Protein AF-A0A1V6GVJ0-F1 (afdb_monomer_lite)

pLDDT: mean 94.2, std 4.69, range [66.62, 96.94]

Sequence (70 aa):
MTTEIKIARLRRGLQQKDMAQKIGLHYSILSGIECGRIVGNARQRAAILGELGGDEADFFDVNGLARKAE

Radius of gyration: 10.39 Å; chains: 1; bounding box: 22×23×26 Å

Structure (mmCIF, N/CA/C/O backbone):
data_AF-A0A1V6GVJ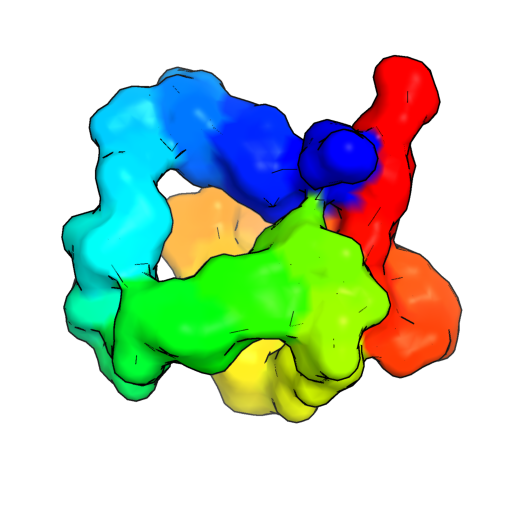0-F1
#
_entry.id   AF-A0A1V6GVJ0-F1
#
loop_
_atom_site.group_PDB
_atom_site.id
_atom_site.type_symbol
_atom_site.label_atom_id
_atom_site.label_alt_id
_atom_site.label_comp_id
_atom_site.label_asym_id
_atom_site.label_entity_id
_atom_site.label_seq_id
_atom_site.pdbx_PDB_ins_code
_atom_site.Cartn_x
_atom_site.Cartn_y
_atom_site.Cartn_z
_atom_site.occupancy
_atom_site.B_iso_or_equiv
_atom_site.auth_seq_id
_atom_site.auth_comp_id
_atom_site.auth_asym_id
_atom_site.auth_atom_id
_atom_site.pdbx_PDB_model_num
ATOM 1 N N . MET A 1 1 ? 0.041 14.880 -2.025 1.00 66.62 1 MET A N 1
ATOM 2 C CA . MET A 1 1 ? -0.088 13.928 -3.145 1.00 66.62 1 MET A CA 1
ATOM 3 C C . MET A 1 1 ? -0.920 12.752 -2.671 1.00 66.62 1 MET A C 1
ATOM 5 O O . MET A 1 1 ? -0.654 12.244 -1.584 1.00 66.62 1 MET A O 1
ATOM 9 N N . THR A 1 2 ? -1.953 12.393 -3.422 1.00 88.88 2 THR A N 1
ATOM 10 C CA . THR A 1 2 ? -2.848 11.277 -3.102 1.00 88.88 2 THR A CA 1
ATOM 11 C C . THR A 1 2 ? -2.584 10.169 -4.117 1.00 88.88 2 THR A C 1
ATOM 13 O O . THR A 1 2 ? -2.420 10.456 -5.298 1.00 88.88 2 THR A O 1
ATOM 16 N N . THR A 1 3 ? -2.455 8.932 -3.648 1.00 95.88 3 THR A N 1
ATOM 17 C CA . THR A 1 3 ? -2.195 7.749 -4.479 1.00 95.88 3 THR A CA 1
ATOM 18 C C . THR A 1 3 ? -3.354 6.774 -4.379 1.00 95.88 3 THR A C 1
ATOM 20 O O . THR A 1 3 ? -4.091 6.794 -3.389 1.00 95.88 3 THR A O 1
ATOM 23 N N . GLU A 1 4 ? -3.490 5.900 -5.371 1.00 96.19 4 GLU A N 1
ATOM 24 C CA . GLU A 1 4 ? -4.559 4.896 -5.408 1.00 96.19 4 GLU A CA 1
ATOM 25 C C . GLU A 1 4 ? -4.520 3.973 -4.182 1.00 96.19 4 GLU A C 1
ATOM 27 O O . GLU A 1 4 ? -5.551 3.706 -3.566 1.00 96.19 4 GLU A O 1
ATOM 32 N N . ILE A 1 5 ? -3.319 3.601 -3.719 1.00 95.94 5 ILE A N 1
ATOM 33 C CA . ILE A 1 5 ? -3.122 2.830 -2.476 1.00 95.94 5 ILE A CA 1
ATOM 34 C C . ILE A 1 5 ? -3.734 3.567 -1.282 1.00 95.94 5 ILE A C 1
ATOM 36 O O . ILE A 1 5 ? -4.492 2.988 -0.502 1.00 95.94 5 ILE A O 1
ATOM 40 N N . LYS A 1 6 ? -3.438 4.866 -1.144 1.00 95.69 6 LYS A N 1
ATOM 41 C CA . LYS A 1 6 ? -3.959 5.683 -0.046 1.00 95.69 6 LYS A CA 1
ATOM 42 C C . LYS A 1 6 ? -5.481 5.801 -0.117 1.00 95.69 6 LYS A C 1
ATOM 44 O O . LYS A 1 6 ? -6.136 5.695 0.918 1.00 95.69 6 LYS A O 1
ATOM 49 N N . ILE A 1 7 ? -6.048 6.005 -1.307 1.00 95.31 7 ILE A N 1
ATOM 50 C CA . ILE A 1 7 ? -7.503 6.076 -1.499 1.00 95.31 7 ILE A CA 1
ATOM 51 C C . ILE A 1 7 ? -8.156 4.748 -1.119 1.00 95.31 7 ILE A C 1
ATOM 53 O O . ILE A 1 7 ? -9.079 4.737 -0.304 1.00 95.31 7 ILE A O 1
ATOM 57 N N . ALA A 1 8 ? -7.669 3.630 -1.656 1.00 95.81 8 ALA A N 1
ATOM 58 C CA . ALA A 1 8 ? -8.224 2.309 -1.383 1.00 95.81 8 ALA A CA 1
ATOM 59 C C . ALA A 1 8 ? -8.130 1.938 0.100 1.00 95.81 8 ALA A C 1
ATOM 61 O O . ALA A 1 8 ? -9.110 1.467 0.683 1.00 95.81 8 ALA A O 1
ATOM 62 N N . ARG A 1 9 ? -6.995 2.231 0.746 1.00 95.88 9 ARG A N 1
ATOM 63 C CA . ARG A 1 9 ? -6.826 2.028 2.188 1.00 95.88 9 ARG A CA 1
ATOM 64 C C . ARG A 1 9 ? -7.853 2.828 2.994 1.00 95.88 9 ARG A C 1
ATOM 66 O O . ARG A 1 9 ? -8.486 2.282 3.897 1.00 95.88 9 ARG A O 1
ATOM 73 N N . LEU A 1 10 ? -8.042 4.110 2.670 1.00 95.19 10 LEU A N 1
ATOM 74 C CA . LEU A 1 10 ? -8.992 4.976 3.374 1.00 95.19 10 LEU A CA 1
ATOM 75 C C . LEU A 1 10 ? -10.452 4.571 3.135 1.00 95.19 10 LEU A C 1
ATOM 77 O O . LEU A 1 10 ? -11.238 4.600 4.077 1.00 95.19 10 LEU A O 1
ATOM 81 N N . ARG A 1 11 ? -10.811 4.123 1.924 1.00 94.81 11 ARG A N 1
ATOM 82 C CA . ARG A 1 11 ? -12.146 3.568 1.625 1.00 94.81 11 ARG A CA 1
ATOM 83 C C . ARG A 1 11 ? -12.468 2.327 2.462 1.00 94.81 11 ARG A C 1
ATOM 85 O O . ARG A 1 11 ? -13.626 2.095 2.781 1.00 94.81 11 ARG A O 1
ATOM 92 N N . ARG A 1 12 ? -11.445 1.563 2.853 1.00 93.62 12 ARG A N 1
ATOM 93 C CA . ARG A 1 12 ? -11.555 0.413 3.765 1.00 93.62 12 ARG A CA 1
ATOM 94 C C . ARG A 1 12 ? -11.528 0.800 5.250 1.00 93.62 12 ARG A C 1
ATOM 96 O O . ARG A 1 12 ? -11.575 -0.080 6.101 1.00 93.62 12 ARG A O 1
ATOM 103 N N . GLY A 1 13 ? -11.415 2.089 5.580 1.00 95.00 13 GLY A N 1
ATOM 104 C CA . GLY A 1 13 ? -11.321 2.563 6.964 1.00 95.00 13 GLY A CA 1
ATOM 105 C C . GLY A 1 13 ? -10.021 2.168 7.673 1.00 95.00 13 GLY A C 1
ATOM 106 O O . GLY A 1 13 ? -9.947 2.226 8.898 1.00 95.00 13 GLY A O 1
ATOM 107 N N . LEU A 1 14 ? -8.989 1.762 6.927 1.00 94.25 14 LEU A N 1
ATOM 108 C CA . LEU A 1 14 ? -7.734 1.277 7.495 1.00 94.25 14 LEU A CA 1
ATOM 109 C C . LEU A 1 14 ? -6.775 2.436 7.785 1.00 94.25 14 LEU A C 1
ATOM 111 O O . LEU A 1 14 ? -6.460 3.253 6.909 1.00 94.25 14 LEU A O 1
ATOM 115 N N . GLN A 1 15 ? -6.224 2.479 9.000 1.00 95.44 15 GLN A N 1
ATOM 116 C CA . GLN A 1 15 ? -5.071 3.337 9.259 1.00 95.44 15 GLN A CA 1
ATOM 117 C C . GLN A 1 15 ? -3.815 2.703 8.670 1.00 95.44 15 GLN A C 1
ATOM 119 O O . GLN A 1 15 ? -3.674 1.486 8.570 1.00 95.44 15 GLN A O 1
ATOM 124 N N . GLN A 1 16 ? -2.859 3.550 8.308 1.00 94.75 16 GLN A N 1
ATOM 125 C CA . GLN A 1 16 ? -1.618 3.105 7.686 1.00 94.75 16 GLN A CA 1
ATOM 126 C C . GLN A 1 16 ? -0.800 2.190 8.609 1.00 94.75 16 GLN A C 1
ATOM 128 O O . GLN A 1 16 ? -0.246 1.195 8.157 1.00 94.75 16 GLN A O 1
ATOM 133 N N . LYS A 1 17 ? -0.755 2.495 9.914 1.00 95.88 17 LYS A N 1
ATOM 134 C CA . LYS A 1 17 ? -0.078 1.655 10.914 1.00 95.88 17 LYS A CA 1
ATOM 135 C C . LYS A 1 17 ? -0.700 0.255 11.008 1.00 95.88 17 LYS A C 1
ATOM 137 O O . LYS A 1 17 ? 0.036 -0.725 11.043 1.00 95.88 17 LYS A O 1
ATOM 142 N N . ASP A 1 18 ? -2.029 0.176 10.971 1.00 95.94 18 ASP A N 1
ATOM 143 C CA . ASP A 1 18 ? -2.772 -1.067 11.175 1.00 95.94 18 ASP A CA 1
ATOM 144 C C . ASP A 1 18 ? -2.622 -1.962 9.943 1.00 95.94 18 ASP A C 1
ATOM 146 O O . ASP A 1 18 ? -2.308 -3.145 10.056 1.00 95.94 18 ASP A O 1
ATOM 150 N N . MET A 1 19 ? -2.741 -1.366 8.750 1.00 96.31 19 MET A N 1
ATOM 151 C CA . MET A 1 19 ? -2.485 -2.063 7.494 1.00 96.31 19 MET A CA 1
ATOM 152 C C . MET A 1 19 ? -1.042 -2.572 7.427 1.00 96.31 19 MET A C 1
ATOM 154 O O . MET A 1 19 ? -0.836 -3.744 7.130 1.00 96.31 19 MET A O 1
ATOM 158 N N . ALA A 1 20 ? -0.052 -1.724 7.733 1.00 96.94 20 ALA A N 1
ATOM 159 C CA . ALA A 1 20 ? 1.358 -2.107 7.704 1.00 96.94 20 ALA A CA 1
ATOM 160 C C . ALA A 1 20 ? 1.634 -3.301 8.627 1.00 96.94 20 ALA A C 1
ATOM 162 O O . ALA A 1 20 ? 2.231 -4.283 8.190 1.00 96.94 20 ALA A O 1
ATOM 163 N N . GLN A 1 21 ? 1.129 -3.260 9.863 1.00 96.50 21 GLN A N 1
ATOM 164 C CA . GLN A 1 21 ? 1.264 -4.363 10.809 1.00 96.50 21 GLN A CA 1
ATOM 165 C C . GLN A 1 21 ? 0.625 -5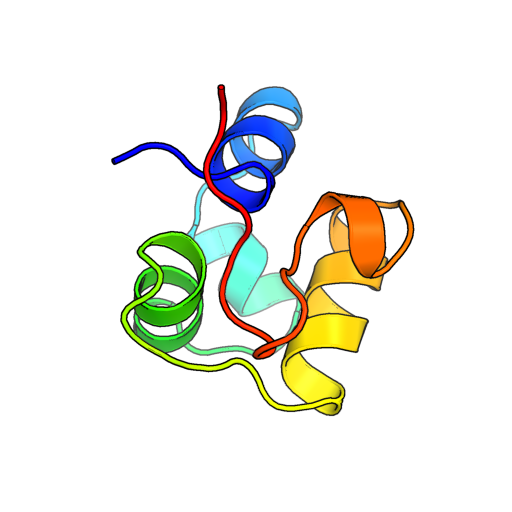.652 10.276 1.00 96.50 21 GLN A C 1
ATOM 167 O O . GLN A 1 21 ? 1.249 -6.711 10.343 1.00 96.50 21 GLN A O 1
ATOM 172 N N . LYS A 1 22 ? -0.581 -5.565 9.703 1.00 95.19 22 LYS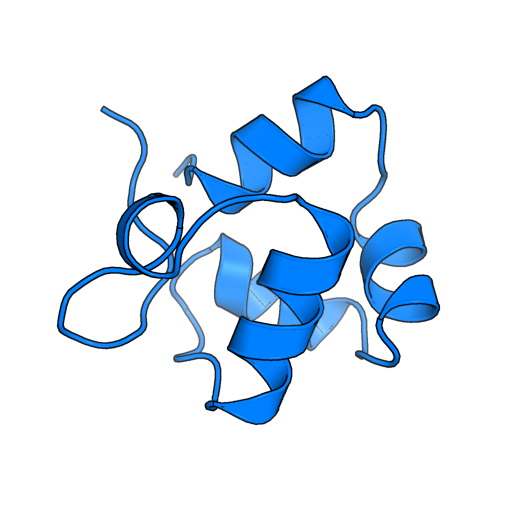 A N 1
ATOM 173 C CA . LYS A 1 22 ? -1.309 -6.719 9.160 1.00 95.19 22 LYS A CA 1
ATOM 174 C C . LYS A 1 22 ? -0.568 -7.402 8.008 1.00 95.19 22 LYS A C 1
ATOM 176 O O . LYS A 1 22 ? -0.556 -8.626 7.936 1.00 95.19 22 LYS A O 1
ATOM 181 N N . ILE A 1 23 ? 0.094 -6.626 7.151 1.00 95.31 23 ILE A N 1
ATOM 182 C CA . ILE A 1 23 ? 0.860 -7.143 6.005 1.00 95.31 23 ILE A CA 1
ATOM 183 C C . ILE A 1 23 ? 2.344 -7.401 6.322 1.00 95.31 23 ILE A C 1
ATOM 185 O O . ILE A 1 23 ? 3.133 -7.694 5.423 1.00 95.31 23 ILE A O 1
ATOM 189 N N . GLY A 1 24 ? 2.745 -7.289 7.593 1.00 95.88 24 GLY A N 1
ATOM 190 C CA . GLY A 1 24 ? 4.115 -7.552 8.039 1.00 95.88 24 GLY A CA 1
ATOM 191 C C . GLY A 1 24 ? 5.144 -6.515 7.574 1.00 95.88 24 GLY A C 1
ATOM 192 O O . GLY A 1 24 ? 6.312 -6.852 7.380 1.00 95.88 24 GLY A O 1
ATOM 193 N N . LEU A 1 25 ? 4.731 -5.260 7.376 1.00 95.38 25 LEU A N 1
ATOM 194 C CA . LEU A 1 25 ? 5.601 -4.134 7.040 1.00 95.38 25 LEU A CA 1
ATOM 195 C C . LEU A 1 25 ? 5.712 -3.141 8.195 1.00 95.38 25 LEU A C 1
ATOM 197 O O . LEU A 1 25 ? 4.786 -2.925 8.972 1.00 95.38 25 LEU A O 1
ATOM 201 N N . HIS A 1 26 ? 6.850 -2.455 8.264 1.00 95.69 26 HIS A N 1
ATOM 202 C CA . HIS A 1 26 ? 6.977 -1.297 9.137 1.00 95.69 26 HIS A CA 1
ATOM 203 C C . HIS A 1 26 ? 6.183 -0.108 8.570 1.00 95.69 26 HIS A C 1
ATOM 205 O O . HIS A 1 26 ? 6.203 0.145 7.361 1.00 95.69 26 HIS A O 1
ATOM 211 N N . TYR A 1 27 ? 5.523 0.668 9.437 1.00 94.12 27 TYR A N 1
ATOM 212 C CA . TYR A 1 27 ? 4.630 1.760 9.018 1.00 94.12 27 TYR A CA 1
ATOM 213 C C . TYR A 1 27 ? 5.325 2.805 8.126 1.00 94.12 27 TYR A C 1
ATOM 215 O O . TYR A 1 27 ? 4.700 3.362 7.220 1.00 94.12 27 TYR A O 1
ATOM 223 N N . SER A 1 28 ? 6.617 3.071 8.366 1.00 96.19 28 SER A N 1
ATOM 224 C CA . SER A 1 28 ? 7.399 4.042 7.592 1.00 96.19 28 SER A CA 1
ATOM 225 C C . SER A 1 28 ? 7.650 3.576 6.158 1.00 96.19 28 SER A C 1
ATOM 227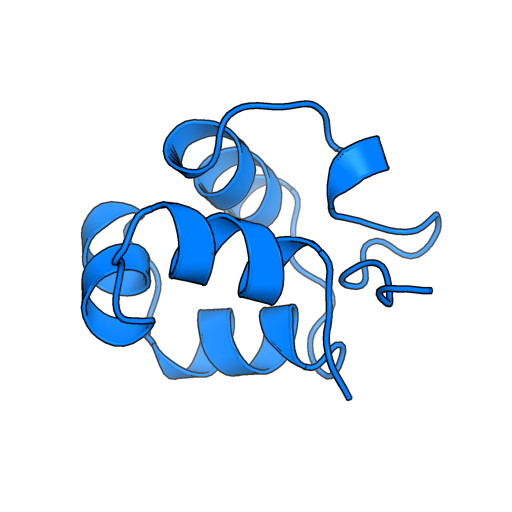 O O . SER A 1 28 ? 7.674 4.406 5.252 1.00 96.19 28 SER A O 1
ATOM 229 N N . ILE A 1 29 ? 7.768 2.262 5.938 1.00 96.62 29 ILE A N 1
ATOM 230 C CA . ILE A 1 29 ? 7.921 1.675 4.605 1.00 96.62 29 ILE A CA 1
ATOM 231 C C . ILE A 1 29 ? 6.617 1.824 3.831 1.00 96.62 29 ILE A C 1
ATOM 233 O O . ILE A 1 29 ? 6.638 2.362 2.727 1.00 96.62 29 ILE A O 1
ATOM 237 N N . LEU A 1 30 ? 5.478 1.458 4.435 1.00 96.75 30 LEU A N 1
ATOM 238 C CA . LEU A 1 30 ? 4.174 1.670 3.801 1.00 96.75 30 LEU A CA 1
ATOM 239 C C . LEU A 1 30 ? 3.933 3.162 3.509 1.00 96.75 30 LEU A C 1
ATOM 241 O O . LEU A 1 30 ? 3.470 3.504 2.429 1.00 96.75 30 LEU A O 1
ATOM 245 N N . SER A 1 31 ? 4.346 4.060 4.413 1.00 96.19 31 SER A N 1
ATOM 246 C CA . SER A 1 31 ? 4.303 5.520 4.2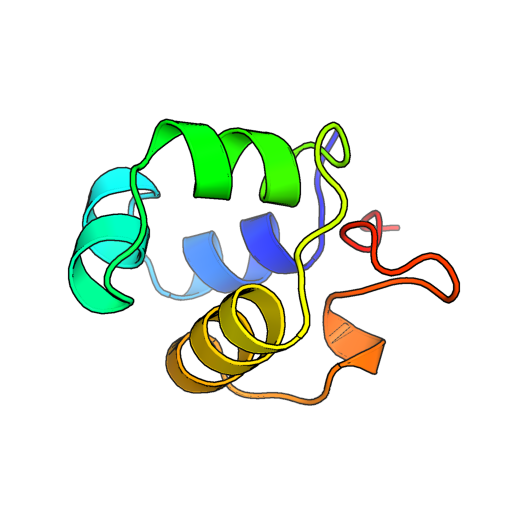03 1.00 96.19 31 SER A CA 1
ATOM 247 C C . SER A 1 31 ? 5.139 5.982 3.017 1.00 96.19 31 SER A C 1
ATOM 249 O O . SER A 1 31 ? 4.739 6.852 2.245 1.00 96.19 31 SER A O 1
ATOM 251 N N . GLY A 1 32 ? 6.352 5.444 2.894 1.00 96.94 32 GLY A N 1
ATOM 252 C CA . GLY A 1 32 ? 7.248 5.759 1.794 1.00 96.94 32 GLY A CA 1
ATOM 253 C C . GLY A 1 32 ? 6.676 5.294 0.461 1.00 96.94 32 GLY A C 1
ATOM 254 O O . GLY A 1 32 ? 6.689 6.073 -0.490 1.00 96.94 32 GLY A O 1
ATOM 255 N N . ILE A 1 33 ? 6.119 4.082 0.423 1.00 96.62 33 ILE A N 1
ATOM 256 C CA . ILE A 1 33 ? 5.465 3.511 -0.759 1.00 96.62 33 ILE A CA 1
ATOM 257 C C . ILE A 1 33 ? 4.233 4.339 -1.137 1.00 96.62 33 ILE A C 1
ATOM 259 O O . ILE A 1 33 ? 4.173 4.839 -2.254 1.00 96.62 33 ILE A O 1
ATOM 263 N N . GLU A 1 34 ? 3.300 4.579 -0.209 1.00 95.31 34 GLU A N 1
ATOM 264 C CA . GLU A 1 34 ? 2.081 5.363 -0.467 1.00 95.31 34 GLU A CA 1
ATOM 265 C C . GLU A 1 34 ? 2.367 6.778 -0.970 1.00 95.31 34 GLU A C 1
ATOM 267 O O . GLU A 1 34 ? 1.594 7.317 -1.757 1.00 95.31 34 GLU A O 1
ATOM 272 N N . CYS A 1 35 ? 3.462 7.395 -0.530 1.00 93.88 35 CYS A N 1
ATOM 273 C CA . CYS A 1 35 ? 3.861 8.725 -0.983 1.00 93.88 35 CYS A CA 1
ATOM 274 C C . CYS A 1 35 ? 4.713 8.711 -2.264 1.00 93.88 35 CYS A C 1
ATOM 276 O O . CYS A 1 35 ? 5.157 9.779 -2.685 1.00 93.88 35 CYS A O 1
ATOM 278 N N . GLY A 1 36 ? 4.991 7.543 -2.853 1.00 94.12 36 GLY A N 1
ATOM 279 C CA . GLY A 1 36 ? 5.858 7.405 -4.027 1.00 94.12 36 GLY A CA 1
ATOM 280 C C . GLY A 1 36 ? 7.326 7.767 -3.763 1.00 94.12 36 GLY A C 1
ATOM 281 O O . GLY A 1 36 ? 8.041 8.144 -4.683 1.00 94.12 36 GLY A O 1
ATOM 282 N N . ARG A 1 37 ? 7.779 7.699 -2.505 1.00 94.25 37 ARG A N 1
ATOM 283 C CA . ARG A 1 37 ? 9.178 7.952 -2.099 1.00 94.25 37 ARG A CA 1
ATOM 284 C C . ARG A 1 37 ? 10.027 6.684 -2.071 1.00 94.25 37 ARG A C 1
ATOM 286 O O . ARG A 1 37 ? 11.248 6.770 -2.071 1.00 94.25 37 ARG A O 1
ATOM 293 N N . ILE A 1 38 ? 9.381 5.523 -1.985 1.00 96.00 38 ILE A N 1
ATOM 294 C CA . ILE A 1 38 ? 10.016 4.206 -1.973 1.00 96.00 38 ILE A CA 1
ATOM 295 C C . ILE A 1 38 ? 9.381 3.379 -3.088 1.00 96.00 38 ILE A C 1
ATOM 297 O O . ILE A 1 38 ? 8.157 3.270 -3.148 1.00 96.00 38 ILE A O 1
ATOM 301 N N . VAL A 1 39 ? 10.212 2.770 -3.933 1.00 96.62 39 VAL A N 1
ATOM 302 C CA . VAL A 1 39 ? 9.775 1.723 -4.865 1.00 96.62 39 VAL A CA 1
ATOM 303 C C . VAL A 1 39 ? 9.544 0.453 -4.052 1.00 96.62 39 VAL A C 1
ATOM 305 O O . VAL A 1 39 ? 10.480 -0.084 -3.457 1.00 96.62 39 VAL A O 1
ATOM 308 N N . GLY A 1 40 ? 8.296 -0.011 -3.981 1.00 92.94 40 GLY A N 1
ATOM 309 C CA . GLY A 1 40 ? 7.978 -1.248 -3.271 1.00 92.94 40 GLY A CA 1
ATOM 310 C C . GLY A 1 40 ? 8.584 -2.438 -4.010 1.00 92.94 40 GLY A C 1
ATOM 311 O O . GLY A 1 40 ? 8.432 -2.528 -5.222 1.00 92.94 40 GLY A O 1
ATOM 312 N N . ASN A 1 41 ? 9.260 -3.359 -3.326 1.00 94.94 41 ASN A N 1
ATOM 313 C CA . ASN A 1 41 ? 9.726 -4.602 -3.955 1.00 94.94 41 ASN A CA 1
ATOM 314 C C . ASN A 1 41 ? 8.562 -5.582 -4.204 1.00 94.94 41 ASN A C 1
ATOM 316 O O . ASN A 1 41 ? 7.476 -5.410 -3.654 1.00 94.94 41 ASN A O 1
ATOM 320 N N . ALA A 1 42 ? 8.789 -6.642 -4.986 1.00 94.06 42 ALA A N 1
ATOM 321 C CA . ALA A 1 42 ? 7.735 -7.593 -5.362 1.00 94.06 42 ALA A CA 1
ATOM 322 C C . ALA A 1 42 ? 6.958 -8.157 -4.155 1.00 94.06 42 ALA A C 1
ATOM 324 O O . ALA A 1 42 ? 5.733 -8.224 -4.184 1.00 94.06 42 ALA A O 1
ATOM 325 N N . ARG A 1 43 ? 7.649 -8.486 -3.052 1.00 95.38 43 ARG A N 1
ATOM 326 C CA . ARG A 1 43 ? 7.010 -8.979 -1.822 1.00 95.38 43 ARG A CA 1
ATOM 327 C C . ARG A 1 43 ? 6.118 -7.919 -1.171 1.00 95.38 43 ARG A C 1
ATOM 329 O O . ARG A 1 43 ? 5.014 -8.235 -0.744 1.00 95.38 43 ARG A O 1
ATOM 336 N N . GLN A 1 44 ? 6.590 -6.677 -1.079 1.00 96.44 44 GLN A N 1
ATOM 337 C CA . GLN A 1 44 ? 5.828 -5.560 -0.510 1.00 96.44 44 GLN A CA 1
ATOM 338 C C . GLN A 1 44 ? 4.589 -5.250 -1.346 1.00 96.44 44 GLN A C 1
ATOM 340 O O . GLN A 1 44 ? 3.510 -5.073 -0.787 1.00 96.44 44 GLN A O 1
ATOM 345 N N . ARG A 1 45 ? 4.737 -5.221 -2.674 1.00 96.12 45 ARG A N 1
ATOM 346 C CA . ARG A 1 45 ? 3.624 -4.965 -3.590 1.00 96.12 45 ARG A CA 1
ATOM 347 C C . ARG A 1 45 ? 2.589 -6.080 -3.499 1.00 96.12 45 ARG A C 1
ATOM 349 O O . ARG A 1 45 ? 1.436 -5.782 -3.225 1.00 96.12 45 ARG A O 1
ATOM 356 N N . ALA A 1 46 ? 3.004 -7.346 -3.559 1.00 95.88 46 ALA A N 1
ATOM 357 C CA . ALA A 1 46 ? 2.101 -8.485 -3.382 1.00 95.88 46 ALA A CA 1
ATOM 358 C C . ALA A 1 46 ? 1.342 -8.446 -2.041 1.00 95.88 46 ALA A C 1
ATOM 360 O O . ALA A 1 46 ? 0.145 -8.716 -2.002 1.00 95.88 46 ALA A O 1
ATOM 361 N N . ALA A 1 47 ? 2.006 -8.063 -0.946 1.00 96.56 47 ALA A N 1
ATOM 362 C CA . ALA A 1 47 ? 1.363 -7.945 0.362 1.00 96.56 47 ALA A CA 1
ATOM 363 C C . ALA A 1 47 ? 0.321 -6.808 0.410 1.00 96.56 47 ALA A C 1
ATOM 365 O O . ALA A 1 47 ? -0.748 -6.974 0.992 1.00 96.56 47 ALA A O 1
ATOM 366 N N . ILE A 1 48 ? 0.607 -5.671 -0.236 1.00 96.19 48 ILE A N 1
ATOM 367 C CA . ILE A 1 48 ? -0.342 -4.557 -0.380 1.00 96.19 48 ILE A CA 1
ATOM 368 C C . ILE A 1 48 ? -1.555 -4.986 -1.216 1.00 96.19 48 ILE A C 1
ATOM 370 O O . ILE A 1 48 ? -2.685 -4.739 -0.798 1.00 96.19 48 ILE A O 1
ATOM 374 N N . LEU A 1 49 ? -1.333 -5.663 -2.348 1.00 96.19 49 LEU A N 1
ATOM 375 C CA . LEU A 1 49 ? -2.402 -6.186 -3.208 1.00 96.19 49 LEU A CA 1
ATOM 376 C C . LEU A 1 49 ? -3.282 -7.196 -2.466 1.00 96.19 49 LEU A C 1
ATOM 378 O O . LEU A 1 49 ? -4.505 -7.107 -2.529 1.00 96.19 49 LEU A O 1
ATOM 382 N N . GLY A 1 50 ? -2.675 -8.106 -1.699 1.00 95.62 50 GLY A N 1
ATOM 383 C CA . GLY A 1 50 ? -3.407 -9.092 -0.903 1.00 95.62 50 GLY A CA 1
ATOM 384 C C . GLY A 1 50 ? -4.334 -8.470 0.145 1.00 95.62 50 GLY A C 1
ATOM 385 O O . GLY A 1 50 ? -5.396 -9.019 0.425 1.00 95.62 50 GLY A O 1
ATOM 386 N N . GLU A 1 51 ? -3.975 -7.308 0.697 1.00 95.69 51 GLU A N 1
ATOM 387 C CA . GLU A 1 51 ? -4.804 -6.606 1.682 1.00 95.69 51 GLU A CA 1
ATOM 388 C C . GLU A 1 51 ? -5.843 -5.670 1.045 1.00 95.69 51 GLU A C 1
ATOM 390 O O . GLU A 1 51 ? -6.967 -5.557 1.543 1.00 95.69 51 GLU A O 1
ATOM 395 N N . LEU A 1 52 ? -5.490 -4.983 -0.046 1.00 94.31 52 LEU A N 1
ATOM 396 C CA . LEU A 1 52 ? -6.374 -4.008 -0.695 1.00 94.31 52 LEU A CA 1
ATOM 397 C C . LEU A 1 52 ? -7.304 -4.613 -1.741 1.00 94.31 52 LEU A C 1
ATOM 399 O O . LEU A 1 52 ? -8.335 -3.999 -2.017 1.00 94.31 52 LEU A O 1
ATOM 403 N N . GLY A 1 53 ? -6.990 -5.798 -2.263 1.00 91.94 53 GLY A N 1
ATOM 404 C CA . GLY A 1 53 ? -7.703 -6.437 -3.364 1.00 91.94 53 GLY A CA 1
ATOM 405 C C . GLY A 1 53 ? -7.572 -5.654 -4.674 1.00 91.94 53 GLY A C 1
ATOM 406 O O . GLY A 1 53 ? -7.880 -4.467 -4.727 1.00 91.94 53 GLY A O 1
ATOM 407 N N . GLY A 1 54 ? -7.134 -6.330 -5.730 1.00 91.06 54 GLY A N 1
ATOM 408 C CA . GLY A 1 54 ? -6.917 -5.749 -7.055 1.00 91.06 54 GLY A CA 1
ATOM 409 C C . GLY A 1 54 ? -5.583 -6.191 -7.642 1.00 91.06 54 GLY A C 1
ATOM 410 O O . GLY A 1 54 ? -4.855 -6.979 -7.028 1.00 91.06 54 GLY A O 1
ATOM 411 N N . ASP A 1 55 ? -5.275 -5.666 -8.819 1.00 93.94 55 ASP A N 1
ATOM 412 C CA . ASP A 1 55 ? -4.085 -6.011 -9.582 1.00 93.94 55 ASP A CA 1
ATOM 413 C C . ASP A 1 55 ? -2.980 -4.964 -9.409 1.00 93.94 55 ASP A C 1
ATOM 415 O O . ASP A 1 55 ? -3.189 -3.840 -8.950 1.00 93.94 55 ASP A O 1
ATOM 419 N N . GLU A 1 56 ? -1.755 -5.317 -9.800 1.00 94.06 56 GLU A N 1
ATOM 420 C CA . GLU A 1 56 ? -0.596 -4.427 -9.666 1.00 94.06 56 GLU A CA 1
ATOM 421 C C . GLU A 1 56 ? -0.801 -3.086 -10.396 1.00 94.06 56 GLU A C 1
ATOM 423 O O . GLU A 1 56 ? -0.396 -2.046 -9.880 1.00 94.06 56 GLU A O 1
ATOM 428 N N . ALA A 1 57 ? -1.512 -3.089 -11.530 1.00 94.81 57 ALA A N 1
ATOM 429 C CA . ALA A 1 57 ? -1.790 -1.902 -12.345 1.00 94.81 57 ALA A CA 1
ATOM 430 C C . ALA A 1 57 ? -2.793 -0.912 -11.715 1.00 94.81 57 ALA A C 1
ATOM 432 O O . ALA A 1 57 ? -2.820 0.267 -12.093 1.00 94.81 57 ALA A O 1
ATOM 433 N N . ASP A 1 58 ? -3.601 -1.361 -10.750 1.00 94.12 58 ASP A N 1
ATOM 434 C CA . ASP A 1 58 ? -4.516 -0.485 -10.009 1.00 94.12 58 ASP A CA 1
ATOM 435 C C . ASP A 1 58 ? -3.737 0.436 -9.062 1.00 94.12 58 ASP A C 1
ATOM 437 O O . ASP A 1 58 ? -4.124 1.577 -8.812 1.00 94.12 58 ASP A O 1
ATOM 441 N N . PHE A 1 59 ? -2.603 -0.048 -8.549 1.00 96.00 59 PHE A N 1
ATOM 442 C CA . PHE A 1 59 ? -1.917 0.560 -7.412 1.00 96.00 59 PHE A CA 1
ATOM 443 C C . PHE A 1 59 ? -0.496 1.031 -7.701 1.00 96.00 59 PHE A C 1
ATOM 445 O O . PHE A 1 59 ? -0.007 1.918 -6.995 1.00 96.00 59 PHE A O 1
ATOM 452 N N . PHE A 1 60 ? 0.168 0.472 -8.710 1.00 96.12 60 PHE A N 1
ATOM 453 C CA . PHE A 1 60 ? 1.559 0.757 -9.041 1.00 96.12 60 PHE A CA 1
ATOM 454 C C . PHE A 1 60 ? 1.720 1.171 -10.508 1.00 96.12 60 PHE A C 1
ATOM 456 O O . PHE A 1 60 ? 0.981 0.728 -11.384 1.00 96.12 60 PHE A O 1
ATOM 463 N N . ASP A 1 61 ? 2.684 2.052 -10.769 1.00 94.50 61 ASP A N 1
ATOM 464 C CA . ASP A 1 61 ? 3.072 2.456 -12.118 1.00 94.50 61 ASP A CA 1
ATOM 465 C C . ASP A 1 61 ? 4.119 1.505 -12.729 1.00 94.50 61 ASP A C 1
ATOM 467 O O . ASP A 1 61 ? 4.599 0.566 -12.089 1.00 94.50 61 ASP A O 1
ATOM 471 N N . VAL A 1 62 ? 4.521 1.777 -13.974 1.00 92.50 62 VAL A N 1
ATOM 472 C CA . VAL A 1 62 ? 5.537 0.989 -14.701 1.00 92.50 62 VAL A CA 1
ATOM 473 C C . VAL A 1 62 ? 6.911 0.952 -14.015 1.00 92.50 62 VAL A C 1
ATOM 475 O O . VAL A 1 62 ? 7.720 0.081 -14.323 1.00 92.50 62 VAL A O 1
ATOM 478 N N . ASN A 1 63 ? 7.181 1.868 -13.080 1.00 91.81 63 ASN A N 1
ATOM 479 C CA . ASN A 1 63 ? 8.422 1.932 -12.307 1.00 91.81 63 ASN A CA 1
ATOM 480 C C . ASN A 1 63 ? 8.292 1.243 -10.934 1.00 91.81 63 ASN A C 1
ATOM 482 O O . ASN A 1 63 ? 9.254 1.213 -10.164 1.00 91.81 63 ASN A O 1
ATOM 486 N N . GLY A 1 64 ? 7.114 0.705 -10.599 1.00 91.06 64 GLY A N 1
ATOM 487 C CA . GLY A 1 64 ? 6.817 0.102 -9.300 1.00 91.06 64 GLY A CA 1
ATOM 488 C C . GLY A 1 64 ? 6.591 1.119 -8.175 1.00 91.06 64 GLY A C 1
ATOM 489 O O . GLY A 1 64 ? 6.605 0.740 -6.998 1.00 91.06 64 GLY A O 1
ATOM 490 N N . LEU A 1 65 ? 6.406 2.402 -8.504 1.00 95.56 65 LEU A N 1
ATOM 491 C CA . LEU A 1 65 ? 5.981 3.434 -7.557 1.00 95.56 65 LEU A CA 1
ATOM 492 C C . LEU A 1 65 ? 4.463 3.420 -7.410 1.00 95.56 65 LEU A C 1
ATOM 494 O O . LEU A 1 65 ? 3.747 2.994 -8.309 1.00 95.56 65 LEU A O 1
ATOM 498 N N . ALA A 1 66 ? 3.958 3.915 -6.279 1.00 96.44 66 ALA A N 1
ATOM 499 C CA . ALA A 1 66 ? 2.519 4.046 -6.087 1.00 96.44 66 ALA A CA 1
ATOM 500 C C . ALA A 1 66 ? 1.906 4.973 -7.146 1.00 96.44 66 ALA A C 1
ATOM 502 O O . ALA A 1 66 ? 2.346 6.115 -7.326 1.00 96.44 66 ALA A O 1
ATOM 503 N N . ARG A 1 67 ? 0.857 4.486 -7.809 1.00 95.56 67 ARG A N 1
ATOM 504 C CA . ARG A 1 67 ? 0.116 5.219 -8.830 1.00 95.56 67 ARG A CA 1
ATOM 505 C C . ARG A 1 67 ? -0.533 6.453 -8.208 1.00 95.56 67 ARG A C 1
ATOM 507 O O . ARG A 1 67 ? -1.164 6.379 -7.149 1.00 95.56 67 ARG A O 1
ATOM 514 N N . LYS A 1 68 ? -0.346 7.606 -8.849 1.00 93.62 68 LYS A N 1
ATOM 515 C CA . LYS A 1 68 ? -0.995 8.857 -8.4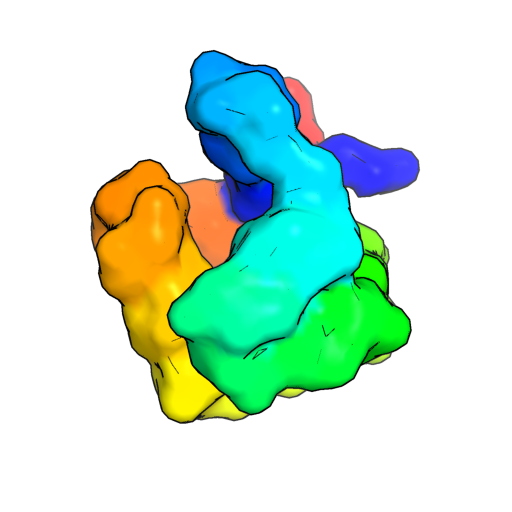41 1.00 93.62 68 LYS A CA 1
ATOM 516 C C . LYS A 1 68 ? -2.480 8.775 -8.777 1.00 93.62 68 LYS A C 1
ATOM 518 O O . LYS A 1 68 ? -2.818 8.280 -9.846 1.00 93.62 68 LYS A O 1
ATOM 523 N N . ALA A 1 69 ? -3.312 9.267 -7.867 1.00 87.69 69 ALA A N 1
ATOM 524 C CA . ALA A 1 69 ? -4.723 9.460 -8.154 1.00 87.69 69 ALA A CA 1
ATOM 525 C C . ALA A 1 69 ? -4.895 10.668 -9.079 1.00 87.69 69 ALA A C 1
ATOM 527 O O . ALA A 1 69 ? -4.220 11.685 -8.870 1.00 87.69 69 ALA A O 1
ATOM 528 N N . GLU A 1 70 ? -5.745 10.520 -10.093 1.00 71.31 70 GLU A N 1
ATOM 529 C CA . GLU A 1 70 ? -6.156 11.597 -11.007 1.00 71.31 70 GLU A CA 1
ATOM 530 C C . GLU A 1 70 ? -7.169 12.547 -10.353 1.00 71.31 70 GLU A C 1
ATOM 532 O O . GLU A 1 70 ? -7.982 12.088 -9.514 1.00 71.31 70 GLU A O 1
#

Secondary structure (DSSP, 8-state):
--BHHHHHHHHTT--HHHHHHHTT--HHHHHHHHTTSS---HHHHHHHHHHH-S-HHHHB-TTSSBPBP-

Foldseek 3Di:
DFFLLNVLCVVVVHDLCRLCVVLVHHSVQSVCQRVQNDQQDPSRLVSSCVVSPDDSVSAADPSSGGHHDD